Protein AF-A0A835IBL0-F1 (afdb_monomer_lite)

Radius of gyration: 22.48 Å; chains: 1; bounding box: 46×24×74 Å

Secondary structure (DSSP, 8-state):
----HHHIIIIIIHHHHHHHHHHHHHHT----EEEEEE------HHHHHHHHHHHHHTT-------S--EEEEEEE-SS-TTSTTSHHHHHHHHHHHHTTS-SSPPPGGGTPPP-

Organism: NCBI:txid261450

InterPro domains:
  IPR000640 Elongation factor EFG, domain V-like [PF00679] (31-63)
  IPR035647 EF-G domain III/V-like [SSF54980] (34-110)

Structure (mmCIF, N/CA/C/O backbone):
data_AF-A0A835IBL0-F1
#
_entry.id   AF-A0A835IBL0-F1
#
loop_
_atom_site.group_PDB
_atom_site.id
_atom_site.type_symbol
_atom_site.label_atom_id
_atom_site.label_alt_id
_atom_site.label_comp_id
_atom_site.label_asym_id
_atom_site.label_entity_id
_atom_site.label_seq_id
_atom_site.pdbx_PDB_ins_code
_atom_site.Cartn_x
_atom_site.Cartn_y
_atom_site.Cartn_z
_atom_site.occupancy
_atom_site.B_iso_or_equiv
_atom_site.auth_seq_id
_atom_site.auth_comp_id
_atom_site.auth_asym_id
_atom_site.auth_atom_id
_atom_site.pdbx_PDB_model_num
ATOM 1 N N . MET A 1 1 ? 17.688 -5.667 -45.881 1.00 37.38 1 MET A N 1
ATOM 2 C CA . MET A 1 1 ? 16.698 -6.759 -45.972 1.00 37.38 1 MET A CA 1
ATOM 3 C C . MET A 1 1 ? 15.897 -6.743 -44.681 1.00 37.38 1 MET A C 1
ATOM 5 O O . MET A 1 1 ? 16.490 -6.893 -43.625 1.00 37.38 1 MET A O 1
ATOM 9 N N . HIS A 1 2 ? 14.608 -6.411 -44.768 1.00 50.09 2 HIS A N 1
ATOM 10 C CA . HIS A 1 2 ? 13.675 -6.326 -43.639 1.00 50.09 2 HIS A CA 1
ATOM 11 C C . HIS A 1 2 ? 13.192 -7.740 -43.312 1.00 50.09 2 HIS A C 1
ATOM 13 O O . HIS A 1 2 ? 12.324 -8.298 -43.989 1.00 50.09 2 HIS A O 1
ATOM 19 N N . THR A 1 3 ? 13.850 -8.356 -42.338 1.00 44.44 3 THR A N 1
ATOM 20 C CA . THR A 1 3 ? 13.642 -9.751 -41.959 1.00 44.44 3 THR A CA 1
ATOM 21 C C . THR A 1 3 ? 12.509 -9.821 -40.935 1.00 44.44 3 THR A C 1
ATOM 23 O O . THR A 1 3 ? 12.736 -9.766 -39.735 1.00 44.44 3 THR A O 1
ATOM 26 N N . GLY A 1 4 ? 11.273 -9.931 -41.431 1.00 48.41 4 GLY A N 1
ATOM 27 C CA . GLY A 1 4 ? 10.093 -10.373 -40.679 1.00 48.41 4 GLY A CA 1
ATOM 28 C C . GLY A 1 4 ? 9.560 -9.409 -39.609 1.00 48.41 4 GLY A C 1
ATOM 29 O O . GLY A 1 4 ? 10.028 -9.409 -38.474 1.00 48.41 4 GLY A O 1
ATOM 30 N N . ARG A 1 5 ? 8.458 -8.706 -39.923 1.00 57.44 5 ARG A N 1
ATOM 31 C CA . ARG A 1 5 ? 7.712 -7.817 -38.999 1.00 57.44 5 ARG A CA 1
ATOM 32 C C . ARG A 1 5 ? 7.414 -8.423 -37.620 1.00 57.44 5 ARG A C 1
ATOM 34 O O . ARG A 1 5 ? 7.326 -7.692 -36.647 1.00 57.44 5 ARG A O 1
ATOM 41 N N . PHE A 1 6 ? 7.262 -9.743 -37.512 1.00 57.03 6 PHE A N 1
ATOM 42 C CA . PHE A 1 6 ? 7.028 -10.408 -36.226 1.00 57.03 6 PHE A CA 1
ATOM 43 C C . PHE A 1 6 ? 8.262 -10.431 -35.320 1.00 57.03 6 PHE A C 1
ATOM 45 O O . PHE A 1 6 ? 8.130 -10.229 -34.115 1.00 57.03 6 PHE A O 1
ATOM 52 N N . HIS A 1 7 ? 9.453 -10.649 -35.881 1.00 60.06 7 HIS A N 1
ATOM 53 C CA . HIS A 1 7 ? 10.686 -10.659 -35.103 1.00 60.06 7 HIS A CA 1
ATOM 54 C C . HIS A 1 7 ? 10.960 -9.243 -34.578 1.00 60.06 7 HIS A C 1
ATOM 56 O O . HIS A 1 7 ? 11.042 -9.048 -33.373 1.00 60.06 7 HIS A O 1
ATOM 62 N N . GLU A 1 8 ? 10.939 -8.226 -35.443 1.00 57.19 8 GLU A N 1
ATOM 63 C CA . GLU A 1 8 ? 11.137 -6.822 -35.039 1.00 57.19 8 GLU A CA 1
ATOM 64 C C . GLU A 1 8 ? 10.153 -6.347 -33.948 1.00 57.19 8 GLU A C 1
ATOM 66 O O . GLU A 1 8 ? 10.559 -5.670 -33.001 1.00 57.19 8 GLU A O 1
ATOM 71 N N . VAL A 1 9 ? 8.876 -6.742 -34.014 1.00 59.09 9 VAL A N 1
ATOM 72 C CA . VAL A 1 9 ? 7.876 -6.367 -32.997 1.00 59.09 9 VAL A CA 1
ATOM 73 C C . VAL A 1 9 ? 8.121 -7.076 -31.658 1.00 59.09 9 VAL A C 1
ATOM 75 O O . VAL A 1 9 ? 8.074 -6.435 -30.608 1.00 59.09 9 VAL A O 1
ATOM 78 N N . VAL A 1 10 ? 8.413 -8.381 -31.662 1.00 61.28 10 VAL A N 1
ATOM 79 C CA . VAL A 1 10 ? 8.529 -9.163 -30.418 1.00 61.28 10 VAL A CA 1
ATOM 80 C C . VAL A 1 10 ? 9.878 -8.962 -29.722 1.00 61.28 10 VAL A C 1
ATOM 82 O O . VAL A 1 10 ? 9.894 -8.812 -28.500 1.00 61.28 10 VAL A O 1
ATOM 85 N N . VAL A 1 11 ? 10.997 -8.914 -30.457 1.00 69.19 11 VAL A N 1
ATOM 86 C CA . VAL A 1 11 ? 12.326 -8.683 -29.848 1.00 69.19 11 VAL A CA 1
ATOM 87 C C . VAL A 1 11 ? 12.726 -7.211 -29.758 1.00 69.19 11 VAL A C 1
ATOM 89 O O . VAL A 1 11 ? 13.535 -6.878 -28.898 1.00 69.19 11 VAL A O 1
ATOM 92 N N . GLY A 1 12 ? 12.165 -6.317 -30.577 1.00 76.81 12 GLY A N 1
ATOM 93 C CA . GLY A 1 12 ? 12.520 -4.892 -30.559 1.00 76.81 12 GLY A CA 1
ATOM 94 C C . GLY A 1 12 ? 11.533 -4.025 -29.778 1.00 76.81 12 GLY A C 1
ATOM 95 O O . GLY A 1 12 ? 11.915 -3.302 -28.856 1.00 76.81 12 GLY A O 1
ATOM 96 N N . VAL A 1 13 ? 10.246 -4.103 -30.125 1.00 85.38 13 VAL A N 1
ATOM 97 C CA . VAL A 1 13 ? 9.239 -3.157 -29.614 1.00 85.38 13 VAL A CA 1
ATOM 98 C C . VAL A 1 13 ? 8.822 -3.481 -28.182 1.00 85.38 13 VAL A C 1
ATOM 100 O O . VAL A 1 13 ? 8.794 -2.577 -27.351 1.00 85.38 13 VAL A O 1
ATOM 103 N N . ILE A 1 14 ? 8.538 -4.747 -27.852 1.00 88.56 14 ILE A N 1
ATOM 104 C CA . ILE A 1 14 ? 8.055 -5.116 -26.506 1.00 88.56 14 ILE A CA 1
ATOM 105 C C . ILE A 1 14 ? 9.079 -4.783 -25.402 1.00 88.56 14 ILE A C 1
ATOM 107 O O . ILE A 1 14 ? 8.690 -4.148 -24.416 1.00 88.56 14 ILE A O 1
ATOM 111 N N . PRO A 1 15 ? 10.374 -5.151 -25.512 1.00 88.56 15 PRO A N 1
ATOM 112 C CA . PRO A 1 15 ? 11.349 -4.832 -24.470 1.00 88.56 15 PRO A CA 1
ATOM 113 C C . PRO A 1 15 ? 11.563 -3.325 -24.312 1.00 88.56 15 PRO A C 1
ATOM 115 O O . PRO A 1 15 ? 11.621 -2.840 -23.181 1.00 88.56 15 PRO A O 1
ATOM 118 N N . THR A 1 16 ? 11.611 -2.591 -25.426 1.00 89.19 16 THR A N 1
ATOM 119 C CA . THR A 1 16 ? 11.757 -1.129 -25.441 1.00 89.19 16 THR A CA 1
ATOM 120 C C . THR A 1 16 ? 10.548 -0.448 -24.803 1.00 89.19 16 THR A C 1
ATOM 122 O O . THR A 1 16 ? 10.704 0.340 -23.873 1.00 89.19 16 THR A O 1
ATOM 125 N N . ALA A 1 17 ? 9.329 -0.822 -25.203 1.00 89.81 17 ALA A N 1
ATOM 126 C CA . ALA A 1 17 ? 8.100 -0.294 -24.615 1.00 89.81 17 ALA A CA 1
ATOM 127 C C . ALA A 1 17 ? 8.032 -0.567 -23.105 1.00 89.81 17 ALA A C 1
ATOM 129 O O . ALA A 1 17 ? 7.685 0.320 -22.326 1.00 89.81 17 ALA A O 1
ATOM 130 N N . ARG A 1 18 ? 8.431 -1.767 -22.662 1.00 90.31 18 ARG A N 1
ATOM 131 C CA . ARG A 1 18 ? 8.477 -2.113 -21.235 1.00 90.31 18 ARG A CA 1
ATOM 132 C C . ARG A 1 18 ? 9.456 -1.230 -20.451 1.00 90.31 18 ARG A C 1
ATOM 134 O O . ARG A 1 18 ? 9.110 -0.802 -19.353 1.00 90.31 18 ARG A O 1
ATOM 141 N N . ARG A 1 19 ? 10.645 -0.941 -20.999 1.00 91.19 19 ARG A N 1
ATOM 142 C CA . ARG A 1 19 ? 11.629 -0.027 -20.379 1.00 91.19 19 ARG A CA 1
ATOM 143 C C . ARG A 1 19 ? 11.053 1.381 -20.231 1.00 91.19 19 ARG A C 1
ATOM 145 O O . ARG A 1 19 ? 11.089 1.930 -19.135 1.00 91.19 19 ARG A O 1
ATOM 152 N N . VAL A 1 20 ? 10.438 1.908 -21.292 1.00 91.75 20 VAL A N 1
ATOM 153 C CA . VAL A 1 20 ? 9.820 3.245 -21.294 1.00 91.75 20 VAL A CA 1
ATOM 154 C C . VAL A 1 20 ? 8.680 3.345 -20.278 1.00 91.75 20 VAL A C 1
ATOM 156 O O . VAL A 1 20 ? 8.582 4.343 -19.565 1.00 91.75 20 VAL A O 1
ATOM 159 N N . ILE A 1 21 ? 7.840 2.311 -20.159 1.00 93.00 21 ILE A N 1
ATOM 160 C CA . ILE A 1 21 ? 6.753 2.283 -19.168 1.00 93.00 21 ILE A CA 1
ATOM 161 C C . ILE A 1 21 ? 7.311 2.309 -17.739 1.00 93.00 21 ILE A C 1
ATOM 163 O O . ILE A 1 21 ? 6.791 3.051 -16.904 1.00 93.00 21 ILE A O 1
ATOM 167 N N . TYR A 1 22 ? 8.365 1.539 -17.445 1.00 91.44 22 TYR A N 1
ATOM 168 C CA . TYR A 1 22 ? 8.988 1.561 -16.118 1.00 91.44 22 TYR A CA 1
ATOM 169 C C . TYR A 1 22 ? 9.658 2.904 -15.811 1.00 91.44 22 TYR A C 1
ATOM 171 O O . TYR A 1 22 ? 9.404 3.455 -14.743 1.00 91.44 22 TYR A O 1
ATOM 179 N N . ALA A 1 23 ? 10.393 3.487 -16.763 1.00 91.56 23 ALA A N 1
ATOM 180 C CA . ALA A 1 23 ? 10.977 4.819 -16.599 1.00 91.56 23 ALA A CA 1
ATOM 181 C C . ALA A 1 23 ? 9.905 5.888 -16.328 1.00 91.56 23 ALA A C 1
ATOM 183 O O . ALA A 1 23 ? 10.007 6.658 -15.374 1.00 91.56 23 ALA A O 1
ATOM 184 N N . SER A 1 24 ? 8.833 5.889 -17.128 1.00 92.81 24 SER A N 1
ATOM 185 C CA . SER A 1 24 ? 7.725 6.843 -16.987 1.00 92.81 24 SER A CA 1
ATOM 186 C C . SER A 1 24 ? 7.044 6.721 -15.624 1.00 92.81 24 SER A C 1
ATOM 188 O O . SER A 1 24 ? 6.710 7.727 -15.001 1.00 92.81 24 SER A O 1
ATOM 190 N N . ARG A 1 25 ? 6.856 5.486 -15.139 1.00 91.19 25 ARG A N 1
ATOM 191 C CA . ARG A 1 25 ? 6.279 5.218 -13.820 1.00 91.19 25 ARG A CA 1
ATOM 192 C C . ARG A 1 25 ? 7.153 5.773 -12.698 1.00 91.19 25 ARG A C 1
ATOM 194 O O . ARG A 1 25 ? 6.602 6.400 -11.801 1.00 91.19 25 ARG A O 1
ATOM 201 N N . ASP A 1 26 ? 8.461 5.535 -12.734 1.00 88.56 26 ASP A N 1
ATOM 202 C CA . ASP A 1 26 ? 9.377 5.960 -11.668 1.00 88.56 26 ASP A CA 1
ATOM 203 C C . ASP A 1 26 ? 9.488 7.491 -11.600 1.00 88.56 26 ASP A C 1
ATOM 205 O O . ASP A 1 26 ? 9.440 8.067 -10.511 1.00 88.56 26 ASP A O 1
ATOM 209 N N . ILE A 1 27 ? 9.513 8.166 -12.757 1.00 89.38 27 ILE A N 1
ATOM 210 C CA . ILE A 1 27 ? 9.469 9.637 -12.844 1.00 89.38 27 ILE A CA 1
ATOM 211 C C . ILE A 1 27 ? 8.155 10.190 -12.271 1.00 89.38 27 ILE A C 1
ATOM 213 O O . ILE A 1 27 ? 8.148 11.242 -11.629 1.00 89.38 27 ILE A O 1
ATOM 217 N N . ALA A 1 28 ? 7.046 9.470 -12.445 1.00 92.31 28 ALA A N 1
ATOM 218 C CA . ALA A 1 28 ? 5.742 9.852 -11.912 1.00 92.31 28 ALA A CA 1
ATOM 219 C C . ALA A 1 28 ? 5.586 9.632 -10.390 1.00 92.31 28 ALA A C 1
ATOM 221 O O . ALA A 1 2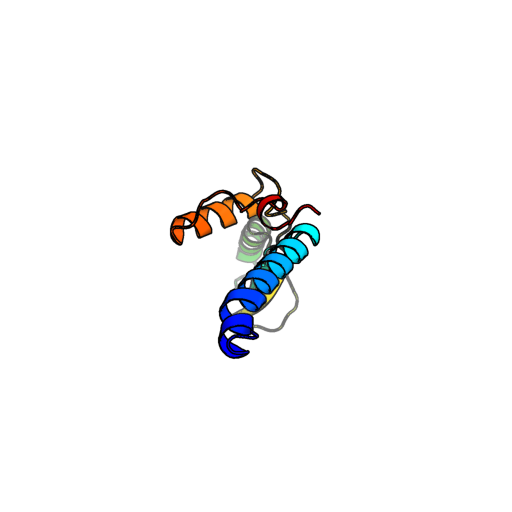8 ? 4.496 9.870 -9.871 1.00 92.31 28 ALA A O 1
ATOM 222 N N . LYS A 1 29 ? 6.641 9.209 -9.670 1.00 88.88 29 LYS A N 1
ATOM 223 C CA . LYS A 1 29 ? 6.644 8.963 -8.212 1.00 88.88 29 LYS A CA 1
ATOM 224 C C . LYS A 1 29 ? 5.506 8.024 -7.777 1.00 88.88 29 LYS A C 1
ATOM 226 O O . LYS A 1 29 ? 4.527 8.454 -7.160 1.00 88.88 29 LYS A O 1
ATOM 231 N N . PRO A 1 30 ? 5.600 6.728 -8.117 1.00 90.81 30 PRO A N 1
ATOM 232 C CA . PRO A 1 30 ? 4.509 5.792 -7.910 1.00 90.81 30 PRO A CA 1
ATOM 233 C C . PRO A 1 30 ? 4.236 5.592 -6.415 1.00 90.81 30 PRO A C 1
ATOM 235 O O . PRO A 1 30 ? 5.153 5.557 -5.600 1.00 90.81 30 PRO A O 1
ATOM 238 N N . ARG A 1 31 ? 2.965 5.389 -6.058 1.00 93.31 31 ARG A N 1
ATOM 239 C CA . ARG A 1 31 ? 2.530 5.136 -4.676 1.00 93.31 31 ARG A CA 1
ATOM 240 C C . ARG A 1 31 ? 1.983 3.723 -4.529 1.00 93.31 31 ARG A C 1
ATOM 242 O O . ARG A 1 31 ? 1.458 3.147 -5.483 1.00 93.31 31 ARG A O 1
ATOM 249 N N . LEU A 1 32 ? 2.136 3.156 -3.335 1.00 94.56 32 LEU A N 1
ATOM 250 C CA . LEU A 1 32 ? 1.492 1.895 -2.981 1.00 94.56 32 LEU A CA 1
ATOM 251 C C . LEU A 1 32 ? 0.052 2.150 -2.550 1.00 94.56 32 LEU A C 1
ATOM 253 O O . LEU A 1 32 ? -0.248 3.192 -1.968 1.00 94.56 32 LEU A O 1
ATOM 257 N N . LEU A 1 33 ? -0.806 1.172 -2.816 1.00 95.44 33 LEU A N 1
ATOM 258 C CA . LEU A 1 33 ? -2.177 1.153 -2.335 1.00 95.44 33 LEU A CA 1
ATOM 259 C C . LEU A 1 33 ? -2.314 0.105 -1.232 1.00 95.44 33 LEU A C 1
ATOM 261 O O . LEU A 1 33 ? -1.779 -1.000 -1.360 1.00 95.44 33 LEU A O 1
ATOM 265 N N . GLU A 1 34 ? -3.040 0.445 -0.174 1.00 94.62 34 GLU A N 1
ATOM 266 C CA . GLU A 1 34 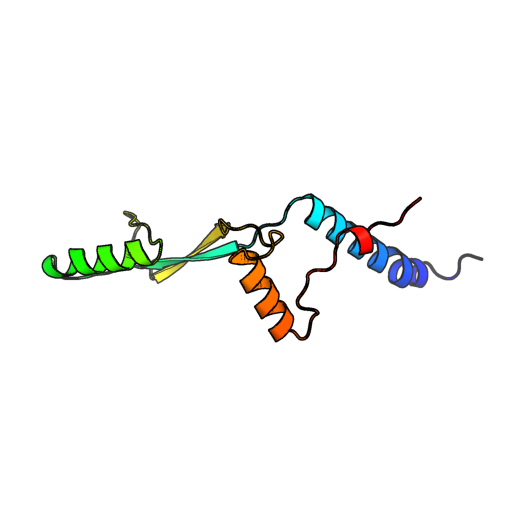? -3.416 -0.467 0.903 1.00 94.62 34 GLU A CA 1
ATOM 267 C C . GLU A 1 34 ? -4.935 -0.704 0.902 1.00 94.62 34 GLU A C 1
ATOM 269 O O . GLU A 1 34 ? -5.703 0.216 0.615 1.00 94.62 34 GLU A O 1
ATOM 274 N N . PRO A 1 35 ? -5.399 -1.941 1.153 1.00 95.38 35 PRO A N 1
ATOM 275 C CA . PR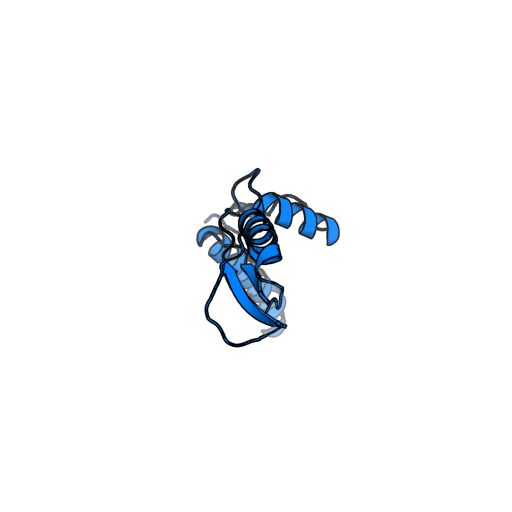O A 1 35 ? -6.823 -2.230 1.179 1.00 95.38 35 PRO A CA 1
ATOM 276 C C . PRO A 1 35 ? -7.433 -1.760 2.502 1.00 95.38 35 PRO A C 1
ATOM 278 O O . PRO A 1 35 ? -6.940 -2.105 3.580 1.00 95.38 35 PRO A O 1
ATOM 281 N N . VAL A 1 36 ? -8.541 -1.032 2.416 1.00 93.50 36 VAL A N 1
ATOM 282 C CA . VAL A 1 36 ? -9.339 -0.599 3.564 1.00 93.50 36 VAL A CA 1
ATOM 283 C C . VAL A 1 36 ? -10.599 -1.454 3.643 1.00 93.50 36 VAL A C 1
ATOM 285 O O . VAL A 1 36 ? -11.267 -1.717 2.641 1.00 93.50 36 VAL A O 1
ATOM 288 N N . TYR A 1 37 ? -10.913 -1.911 4.853 1.00 91.56 37 TYR A N 1
ATOM 289 C CA . TYR A 1 37 ? -12.078 -2.745 5.130 1.00 91.56 37 TYR A CA 1
ATOM 290 C C . TYR A 1 37 ? -13.058 -1.986 6.010 1.00 91.56 37 TYR A C 1
ATOM 292 O O . TYR A 1 37 ? -12.660 -1.378 7.006 1.00 91.56 37 TYR A O 1
ATOM 300 N N . MET A 1 38 ? -14.336 -2.079 5.661 1.00 91.44 38 MET A N 1
ATOM 301 C CA . MET A 1 38 ? -15.422 -1.626 6.517 1.00 91.44 38 MET A CA 1
ATOM 302 C C . MET A 1 38 ? -15.789 -2.761 7.473 1.00 91.44 38 MET A C 1
ATOM 304 O O . MET A 1 38 ? -15.929 -3.911 7.046 1.00 91.44 38 MET A O 1
ATOM 308 N N . VAL A 1 39 ? -15.920 -2.442 8.761 1.00 89.56 39 VAL A N 1
ATOM 309 C CA . VAL A 1 39 ? -16.365 -3.389 9.787 1.00 89.56 39 VAL A CA 1
ATOM 310 C C . VAL A 1 39 ? -17.452 -2.758 10.639 1.00 89.56 39 VAL A C 1
ATOM 312 O O . VAL A 1 39 ? -17.298 -1.650 11.152 1.00 89.56 39 VAL A O 1
ATOM 315 N N . GLU A 1 40 ? -18.544 -3.486 10.820 1.00 89.25 40 GLU A N 1
ATOM 316 C CA . GLU A 1 40 ? -19.531 -3.175 11.843 1.00 89.25 40 GLU A CA 1
ATOM 317 C C . GLU A 1 40 ? -19.081 -3.787 13.174 1.00 89.25 40 GLU A C 1
ATOM 319 O O . GLU A 1 40 ? -18.531 -4.884 13.215 1.00 89.25 40 GLU A O 1
ATOM 324 N N . ILE A 1 41 ? -19.295 -3.087 14.285 1.00 87.94 41 ILE A N 1
ATOM 325 C CA . ILE A 1 41 ? -19.021 -3.634 15.614 1.00 87.94 41 ILE A CA 1
ATOM 326 C C . ILE A 1 41 ? -20.230 -3.360 16.498 1.00 87.94 41 ILE A C 1
ATOM 328 O O . ILE A 1 41 ? -20.522 -2.212 16.826 1.00 87.94 41 ILE A O 1
ATOM 332 N N . GLN A 1 42 ? -20.914 -4.426 16.909 1.00 88.50 42 GLN A N 1
ATOM 333 C CA . GLN A 1 42 ? -21.990 -4.362 17.894 1.00 88.50 42 GLN A CA 1
ATOM 334 C C . GLN A 1 42 ? -21.427 -4.722 19.268 1.00 88.50 42 GLN A C 1
ATOM 336 O O . GLN A 1 42 ? -20.880 -5.808 19.458 1.00 88.50 42 GLN A O 1
ATOM 341 N N . ALA A 1 43 ? -21.534 -3.806 20.228 1.00 89.25 43 ALA A N 1
ATOM 342 C CA . ALA A 1 43 ? -21.030 -4.011 21.580 1.00 89.25 43 ALA A CA 1
ATOM 343 C C . ALA A 1 43 ? -21.839 -3.204 22.611 1.00 89.25 43 ALA A C 1
ATOM 345 O O . ALA A 1 43 ? -22.417 -2.175 22.256 1.00 89.25 43 ALA A O 1
ATOM 346 N N . PRO A 1 44 ? -21.862 -3.629 23.890 1.00 94.56 44 PRO A N 1
ATOM 347 C CA . PRO A 1 44 ? -22.406 -2.823 24.980 1.00 94.56 44 PRO A CA 1
ATOM 348 C C . PRO A 1 44 ? -21.681 -1.478 25.110 1.00 94.56 44 PRO A C 1
ATOM 350 O O . PRO A 1 44 ? -20.480 -1.386 24.846 1.00 94.56 44 PRO A O 1
ATOM 353 N N . GLU A 1 45 ? -22.385 -0.450 25.589 1.00 92.88 45 GLU A N 1
ATOM 354 C CA . GLU A 1 45 ? -21.861 0.920 25.699 1.00 92.88 45 GLU A CA 1
ATOM 355 C C . GLU A 1 45 ? -20.549 0.994 26.500 1.00 92.88 45 GLU A C 1
ATOM 357 O O . GLU A 1 45 ? -19.618 1.709 26.128 1.00 92.88 45 GLU A O 1
ATOM 362 N N . GLN A 1 46 ? -20.418 0.169 27.543 1.00 95.88 46 GLN A N 1
ATOM 363 C CA . GLN A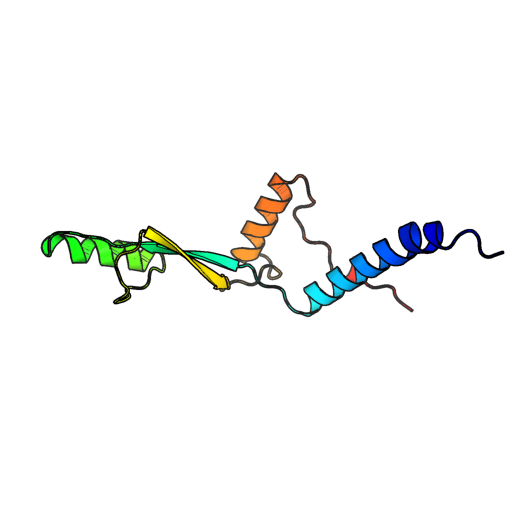 1 46 ? -19.232 0.114 28.402 1.00 95.88 46 GLN A CA 1
ATOM 364 C C . GLN A 1 46 ? -17.965 -0.336 27.649 1.00 95.88 46 GLN A C 1
ATOM 366 O O . GLN A 1 46 ? -16.853 -0.025 28.074 1.00 95.88 46 GLN A O 1
ATOM 371 N N . ALA A 1 47 ? -18.112 -1.059 26.533 1.00 93.69 47 ALA A N 1
ATOM 372 C CA . ALA A 1 47 ? -16.998 -1.562 25.729 1.00 93.69 47 ALA A CA 1
ATOM 373 C C . ALA A 1 47 ? -16.553 -0.584 24.623 1.00 93.69 47 ALA A C 1
ATOM 375 O O . ALA A 1 47 ? -15.455 -0.743 24.076 1.00 93.69 47 ALA A O 1
ATOM 376 N N . LEU A 1 48 ? -17.354 0.445 24.310 1.00 91.06 48 LEU A N 1
ATOM 377 C CA . LEU A 1 48 ? -17.081 1.379 23.209 1.00 91.06 48 LEU A CA 1
ATOM 378 C C . LEU A 1 48 ? -15.743 2.105 23.374 1.00 91.06 48 LEU A C 1
ATOM 380 O O . LEU A 1 48 ? -14.987 2.228 22.412 1.00 91.06 48 LEU A O 1
ATOM 384 N N . GLY A 1 49 ? -15.398 2.518 24.598 1.00 92.81 49 GLY A N 1
ATOM 385 C CA . GLY A 1 49 ? -14.116 3.175 24.877 1.00 92.81 49 GLY A CA 1
ATOM 386 C C . GLY A 1 49 ? -12.905 2.314 24.493 1.00 92.81 49 GLY A C 1
ATOM 387 O O . GLY A 1 49 ? -11.934 2.816 23.923 1.00 92.81 49 GLY A O 1
ATOM 388 N N . GLY A 1 50 ? -12.985 0.999 24.729 1.00 94.19 50 GLY A N 1
ATOM 389 C CA . GLY A 1 50 ? -11.949 0.050 24.322 1.00 94.19 50 GLY A CA 1
ATOM 390 C C . GLY A 1 50 ? -11.845 -0.084 22.802 1.00 94.19 50 GLY A C 1
ATOM 391 O O . GLY A 1 50 ? -10.740 -0.072 22.257 1.00 94.19 50 GLY A O 1
ATOM 392 N N . ILE A 1 51 ? -12.989 -0.144 22.114 1.00 92.06 51 ILE A N 1
ATOM 393 C CA . ILE A 1 51 ? -13.059 -0.235 20.649 1.00 92.06 51 ILE A CA 1
ATOM 394 C C . ILE A 1 51 ? -12.424 1.001 20.003 1.00 92.06 51 ILE A C 1
ATOM 396 O O . ILE A 1 51 ? -11.528 0.854 19.168 1.00 92.06 51 ILE A O 1
ATOM 400 N N . TYR A 1 52 ? -12.794 2.209 20.439 1.00 92.25 52 TYR A N 1
ATOM 401 C CA . TYR A 1 52 ? -12.183 3.448 19.941 1.00 92.25 52 TYR A CA 1
ATOM 402 C C . TYR A 1 52 ? -10.672 3.494 20.200 1.00 92.25 52 TYR A C 1
ATOM 404 O O . TYR A 1 52 ? -9.904 3.911 19.332 1.00 92.25 52 TYR A O 1
ATOM 412 N N . GLY A 1 53 ? -10.221 3.002 21.359 1.00 94.44 53 GLY A N 1
ATOM 413 C CA . GLY A 1 53 ? -8.797 2.891 21.674 1.00 94.44 53 GLY A CA 1
ATOM 414 C C . GLY A 1 53 ? -8.028 1.984 20.706 1.00 94.44 53 GLY A C 1
ATOM 415 O O . GLY A 1 53 ? -6.896 2.301 20.332 1.00 94.44 53 GLY A O 1
ATOM 416 N N . VAL A 1 54 ? -8.629 0.873 20.270 1.00 93.62 54 VAL A N 1
ATOM 417 C CA . VAL A 1 54 ? -8.023 -0.032 19.279 1.00 93.62 54 VAL A CA 1
ATOM 418 C C . VAL A 1 54 ? -8.055 0.576 17.878 1.00 93.62 54 VAL A C 1
ATOM 420 O O . VAL A 1 54 ? -7.031 0.538 17.192 1.00 93.62 54 VAL A O 1
ATOM 423 N N . LEU A 1 55 ? -9.184 1.158 17.461 1.00 92.12 55 LEU A N 1
ATOM 424 C CA . LEU A 1 55 ? -9.322 1.785 16.142 1.00 92.12 55 LEU A CA 1
ATOM 425 C C . LEU A 1 55 ? -8.300 2.912 15.954 1.00 92.12 55 LEU A C 1
ATOM 427 O O . LEU A 1 55 ? -7.569 2.902 14.965 1.00 92.12 55 LEU A O 1
ATOM 431 N N . ASN A 1 56 ? -8.139 3.792 16.946 1.00 91.25 56 ASN A N 1
ATOM 432 C CA . ASN A 1 56 ? -7.156 4.878 16.894 1.00 91.25 56 ASN A CA 1
ATOM 433 C C . ASN A 1 56 ? -5.715 4.366 16.724 1.00 91.25 56 ASN A C 1
ATOM 435 O O . ASN A 1 56 ? -4.946 4.925 15.945 1.00 91.25 56 ASN A O 1
ATOM 439 N N . LYS A 1 57 ? -5.344 3.265 17.394 1.00 93.19 57 LYS A N 1
ATOM 440 C CA . LYS A 1 57 ? -4.009 2.650 17.243 1.00 93.19 57 LYS A CA 1
ATOM 441 C C . LYS A 1 57 ? -3.786 2.023 15.866 1.00 93.19 57 LYS A C 1
ATOM 443 O O . LYS A 1 57 ? -2.641 1.878 15.448 1.00 93.19 57 LYS A O 1
ATOM 448 N N . LYS A 1 58 ? -4.858 1.627 15.179 1.00 91.06 58 LYS A N 1
ATOM 449 C CA . LYS A 1 58 ? -4.813 0.972 13.865 1.00 91.06 58 LYS A CA 1
ATOM 450 C C . LYS A 1 58 ? -5.128 1.910 12.698 1.00 91.06 58 LYS A C 1
ATOM 452 O O . LYS A 1 58 ? -5.358 1.415 11.601 1.00 91.06 58 LYS A O 1
ATOM 457 N N . ARG A 1 59 ? -5.127 3.234 12.915 1.00 90.00 59 ARG A N 1
ATOM 458 C CA . ARG A 1 59 ? -5.531 4.241 11.912 1.00 90.00 59 ARG A CA 1
ATOM 459 C C . ARG A 1 59 ? -6.961 4.024 11.379 1.00 90.00 59 ARG A C 1
ATOM 461 O O . ARG A 1 59 ? -7.254 4.350 10.236 1.00 90.00 59 ARG A O 1
ATOM 468 N N . GLY A 1 60 ? -7.838 3.431 12.189 1.00 88.62 60 GLY A N 1
ATOM 469 C CA . GLY A 1 60 ? -9.238 3.220 11.840 1.00 88.62 60 GLY A CA 1
ATOM 470 C C . GLY A 1 60 ? -10.040 4.513 11.960 1.00 88.62 60 GLY A C 1
ATOM 471 O O . GLY A 1 60 ? -9.846 5.281 12.902 1.00 88.62 60 GLY A O 1
ATOM 472 N N . HIS A 1 61 ? -10.967 4.725 11.030 1.00 89.38 61 HIS A N 1
ATOM 473 C CA . HIS A 1 61 ? -11.906 5.842 11.049 1.00 89.38 61 HIS A CA 1
ATOM 474 C C . HIS A 1 61 ? -13.312 5.332 11.355 1.00 89.38 61 HIS A C 1
ATOM 476 O O . HIS A 1 61 ? -13.732 4.296 10.846 1.00 89.38 61 HIS A O 1
ATOM 482 N N . VAL A 1 62 ? -14.036 6.061 12.201 1.00 88.25 62 VAL A N 1
ATOM 483 C CA . VAL A 1 62 ? -15.415 5.728 12.567 1.00 88.25 62 VAL A CA 1
ATOM 484 C C . VAL A 1 62 ? -16.338 6.458 11.602 1.00 88.25 62 VAL A C 1
ATOM 486 O O . VAL A 1 62 ? -16.301 7.686 11.525 1.00 88.25 62 VAL A O 1
ATOM 489 N N . SER A 1 63 ? -17.152 5.712 10.863 1.00 82.88 63 SER A N 1
ATOM 490 C CA . SER A 1 63 ? -18.128 6.250 9.916 1.00 82.88 63 SER A CA 1
ATOM 491 C C . SER A 1 63 ? -19.544 5.840 10.323 1.00 82.88 63 SER A C 1
ATOM 493 O O . SER A 1 63 ? -19.756 4.794 10.931 1.00 82.88 63 SER A O 1
ATOM 495 N N . GLN A 1 64 ? -20.534 6.663 9.974 1.00 71.19 64 GLN A N 1
ATOM 496 C CA . GLN A 1 64 ? -21.956 6.309 10.080 1.00 71.19 64 GLN A CA 1
ATOM 497 C C . GLN A 1 64 ? -22.418 5.545 8.828 1.00 71.19 64 GLN A C 1
ATOM 499 O O . GLN A 1 64 ? -23.459 5.850 8.248 1.00 71.19 64 GLN A O 1
ATOM 504 N N . ALA A 1 65 ? -21.601 4.605 8.352 1.00 66.88 65 ALA A N 1
ATOM 505 C CA . ALA A 1 65 ? -21.948 3.769 7.213 1.00 66.88 65 ALA A CA 1
ATOM 506 C C . ALA A 1 65 ? -22.842 2.601 7.651 1.00 66.88 65 ALA A C 1
ATOM 508 O O . ALA A 1 65 ? -22.852 2.189 8.812 1.00 66.88 65 ALA A O 1
ATOM 509 N N . PHE A 1 66 ? -23.613 2.077 6.703 1.00 69.56 66 PHE A N 1
ATOM 510 C CA . PHE A 1 66 ? -24.472 0.920 6.921 1.00 69.56 66 PHE A CA 1
ATOM 511 C C . PHE A 1 66 ? -23.651 -0.322 7.309 1.00 69.56 66 PHE A C 1
ATOM 513 O O . PHE A 1 66 ? -22.489 -0.436 6.914 1.00 69.56 66 PHE A O 1
ATOM 520 N N . PRO A 1 67 ? -24.245 -1.268 8.053 1.00 64.62 67 PRO A N 1
ATOM 521 C CA . PRO A 1 67 ? -23.555 -2.458 8.539 1.00 64.62 67 PRO A CA 1
ATOM 522 C C . PRO A 1 67 ? -22.969 -3.306 7.402 1.00 64.62 67 PRO A C 1
ATOM 524 O O . PRO A 1 67 ? -23.712 -3.855 6.585 1.00 64.62 67 PRO A O 1
ATOM 527 N N . GLN A 1 68 ? -21.635 -3.403 7.333 1.00 72.75 68 GLN A N 1
ATOM 528 C CA . GLN A 1 68 ? -20.912 -4.202 6.338 1.00 72.75 68 GLN A CA 1
ATOM 529 C C . GLN A 1 68 ? -19.598 -4.771 6.914 1.00 72.75 68 GLN A C 1
ATOM 531 O O . GLN A 1 68 ? -18.929 -4.116 7.709 1.00 72.75 68 GLN A O 1
ATOM 536 N N . TYR A 1 69 ? -19.222 -5.985 6.486 1.00 80.69 69 TYR A N 1
ATOM 537 C CA . TYR A 1 69 ? -17.928 -6.638 6.767 1.00 80.69 69 TYR A CA 1
ATOM 538 C C . TYR A 1 69 ? -17.231 -6.975 5.451 1.00 80.69 69 TYR A C 1
ATOM 540 O O . TYR A 1 69 ? -17.135 -8.138 5.050 1.00 80.69 69 TYR A O 1
ATOM 548 N N . VAL A 1 70 ? -16.838 -5.946 4.714 1.00 89.56 70 VAL A N 1
ATOM 549 C CA . VAL A 1 70 ? -16.416 -6.094 3.319 1.00 89.56 70 VAL A CA 1
ATOM 550 C C . VAL A 1 70 ? -15.214 -5.217 3.016 1.00 89.56 70 VAL A C 1
ATOM 552 O O . VAL A 1 70 ? -14.915 -4.252 3.721 1.00 89.56 70 VAL A O 1
ATOM 555 N N . PHE A 1 71 ? -14.511 -5.581 1.947 1.00 92.19 71 PHE A N 1
ATOM 556 C CA . PHE A 1 71 ? -13.593 -4.661 1.296 1.00 92.19 71 PHE A CA 1
ATOM 557 C C . PHE A 1 71 ? -14.363 -3.404 0.882 1.00 92.19 71 PHE A C 1
ATOM 559 O O . PHE A 1 71 ? -15.398 -3.519 0.225 1.00 92.19 71 PHE A O 1
ATOM 566 N N . ASP A 1 72 ? -13.849 -2.239 1.265 1.00 90.94 72 ASP A N 1
ATOM 567 C CA . ASP A 1 72 ? -14.471 -0.954 0.959 1.00 90.94 72 ASP A CA 1
ATOM 568 C C . ASP A 1 72 ? -13.775 -0.314 -0.249 1.00 90.94 72 ASP A C 1
ATOM 570 O O . ASP A 1 72 ? -14.359 -0.196 -1.327 1.00 90.94 72 ASP A O 1
ATOM 574 N N . HIS A 1 73 ? -12.488 0.020 -0.111 1.00 93.44 73 HIS A N 1
ATOM 575 C CA . HIS A 1 73 ? -11.706 0.637 -1.182 1.00 93.44 73 HIS A CA 1
ATOM 576 C C . HIS A 1 73 ? -10.193 0.422 -1.023 1.00 93.44 73 HIS A C 1
ATOM 578 O O . HIS A 1 73 ? -9.700 -0.104 -0.025 1.00 93.44 73 HIS A O 1
ATOM 584 N N . TRP A 1 74 ? -9.448 0.832 -2.051 1.00 96.00 74 TRP A N 1
ATOM 585 C CA . TRP A 1 74 ? -7.994 0.969 -2.006 1.00 96.00 74 TRP A CA 1
ATOM 586 C C . TRP A 1 74 ? -7.636 2.399 -1.628 1.00 96.00 74 TRP A C 1
ATOM 588 O O . TRP A 1 74 ? -8.061 3.323 -2.323 1.00 96.00 74 TRP A O 1
ATOM 598 N N . ASP A 1 75 ? -6.827 2.573 -0.591 1.00 95.00 75 ASP A N 1
ATOM 599 C CA . ASP A 1 75 ? -6.315 3.880 -0.183 1.00 95.00 75 ASP A CA 1
ATOM 600 C C . ASP A 1 75 ? -4.821 4.006 -0.499 1.00 95.00 75 ASP A C 1
ATOM 602 O O . ASP A 1 75 ? -4.095 3.012 -0.580 1.00 95.00 75 ASP A O 1
ATOM 606 N N . MET A 1 76 ? -4.346 5.230 -0.710 1.00 93.81 76 MET A N 1
ATOM 607 C CA . MET A 1 76 ? -2.931 5.491 -0.945 1.00 93.81 76 MET A CA 1
ATOM 608 C C . MET A 1 76 ? -2.147 5.424 0.361 1.00 93.81 76 MET A C 1
ATOM 610 O O . MET A 1 76 ? -2.411 6.161 1.308 1.00 93.81 76 MET A O 1
ATOM 614 N N . MET A 1 77 ? -1.083 4.621 0.378 1.00 94.12 77 MET A N 1
ATOM 615 C CA . MET A 1 77 ? -0.135 4.647 1.485 1.00 94.12 77 MET A CA 1
ATOM 616 C C . MET A 1 77 ? 0.512 6.034 1.598 1.00 94.12 77 MET A C 1
ATOM 618 O O . MET A 1 77 ? 0.900 6.655 0.601 1.00 94.12 77 MET A O 1
ATOM 622 N N . SER A 1 78 ? 0.683 6.505 2.834 1.00 90.88 78 SER A N 1
ATOM 623 C CA . SER A 1 78 ? 1.247 7.827 3.137 1.00 90.88 78 SER A CA 1
ATOM 624 C C . SER A 1 78 ? 2.765 7.925 2.942 1.00 90.88 78 SER A C 1
ATOM 626 O O . SER A 1 78 ? 3.274 9.021 2.708 1.00 90.88 78 SER A O 1
ATOM 628 N N . SER A 1 79 ? 3.489 6.804 2.956 1.00 93.00 79 SER A N 1
ATOM 629 C CA . SER A 1 79 ? 4.942 6.758 2.729 1.00 93.00 79 SER A CA 1
ATOM 630 C C . SER A 1 79 ? 5.304 6.550 1.254 1.00 93.00 79 SER A C 1
ATOM 632 O O . SER A 1 79 ? 4.577 5.890 0.510 1.00 93.00 79 SER A O 1
ATOM 634 N N . ASP A 1 80 ? 6.433 7.124 0.826 1.00 91.62 80 ASP A N 1
ATOM 635 C CA . ASP A 1 80 ? 6.953 6.987 -0.539 1.00 91.62 80 ASP A CA 1
ATOM 636 C C . ASP A 1 80 ? 7.785 5.694 -0.677 1.00 91.62 80 ASP A C 1
ATOM 638 O O . ASP A 1 80 ? 8.754 5.524 0.065 1.00 91.62 80 ASP A O 1
ATOM 642 N N . PRO A 1 81 ? 7.453 4.765 -1.595 1.00 92.44 81 PRO A N 1
ATOM 643 C CA . PRO A 1 81 ? 8.226 3.536 -1.786 1.00 92.44 81 PRO A CA 1
ATOM 644 C C . PRO A 1 81 ? 9.645 3.750 -2.333 1.00 92.44 81 PRO A C 1
ATOM 646 O O . PRO A 1 81 ? 10.458 2.831 -2.227 1.00 92.44 81 PRO A O 1
ATOM 649 N N . LEU A 1 82 ? 9.946 4.910 -2.926 1.00 89.38 82 LEU A N 1
ATOM 650 C CA . LEU A 1 82 ? 11.277 5.246 -3.442 1.00 89.38 82 LEU A CA 1
ATOM 651 C C . LEU A 1 82 ? 12.172 5.915 -2.385 1.00 89.38 82 LEU A C 1
ATOM 653 O O . LEU A 1 82 ? 13.386 5.997 -2.570 1.00 89.38 82 LEU A O 1
ATOM 657 N N . GLU A 1 83 ? 11.597 6.367 -1.270 1.00 90.31 83 GLU A N 1
ATOM 658 C CA . GLU A 1 83 ? 12.345 6.933 -0.150 1.00 90.31 83 GLU A CA 1
ATOM 659 C C . GLU A 1 83 ? 12.938 5.813 0.718 1.00 90.31 83 GLU A C 1
ATOM 661 O O . GLU A 1 83 ? 12.224 5.046 1.371 1.00 90.31 83 GLU A O 1
ATOM 666 N N . GLY A 1 84 ? 14.268 5.711 0.729 1.00 88.88 84 GLY A N 1
ATOM 667 C CA . GLY A 1 84 ? 14.982 4.705 1.512 1.00 88.88 84 GLY A CA 1
ATOM 668 C C . GLY A 1 84 ? 14.645 4.786 3.004 1.00 88.88 84 GLY A C 1
ATOM 669 O O . GLY A 1 84 ? 14.713 5.850 3.608 1.00 88.88 84 GLY A O 1
ATOM 670 N N . GLY A 1 85 ? 14.299 3.644 3.603 1.00 88.88 85 GLY A N 1
ATOM 671 C CA . GLY A 1 85 ? 13.927 3.555 5.020 1.00 88.88 85 GLY A CA 1
ATOM 672 C C . GLY A 1 85 ? 12.457 3.864 5.322 1.00 88.88 85 GLY A C 1
ATOM 673 O O . GLY A 1 85 ? 12.030 3.693 6.463 1.00 88.88 85 GLY A O 1
ATOM 674 N N . SER A 1 86 ? 11.655 4.254 4.327 1.00 94.00 86 SER A N 1
ATOM 675 C CA . SER A 1 86 ? 10.215 4.424 4.517 1.00 94.00 86 SER A CA 1
ATOM 676 C C . SER A 1 86 ? 9.501 3.077 4.747 1.00 94.00 86 SER A C 1
ATOM 678 O O . SER A 1 86 ? 9.990 1.997 4.382 1.00 94.00 86 SER A O 1
ATOM 680 N N . GLN A 1 87 ? 8.299 3.123 5.332 1.00 92.81 87 GLN A N 1
ATOM 681 C CA . GLN A 1 87 ? 7.464 1.929 5.515 1.00 92.81 87 GLN A CA 1
ATOM 682 C C . GLN A 1 87 ? 7.118 1.273 4.166 1.00 92.81 87 GLN A C 1
ATOM 684 O O . GLN A 1 87 ? 7.205 0.050 4.033 1.00 92.81 87 GLN A O 1
ATOM 689 N N . ALA A 1 88 ? 6.767 2.071 3.154 1.00 93.69 88 ALA A N 1
ATOM 690 C CA . ALA A 1 88 ? 6.488 1.584 1.808 1.00 93.69 88 ALA A CA 1
ATOM 691 C C . ALA A 1 88 ? 7.724 0.934 1.158 1.00 93.69 88 ALA A C 1
ATOM 693 O O . ALA A 1 88 ? 7.603 -0.143 0.571 1.00 93.69 88 ALA A O 1
ATOM 694 N N . ALA A 1 89 ? 8.916 1.523 1.310 1.00 93.56 89 ALA A N 1
ATOM 695 C CA . ALA A 1 89 ? 10.159 0.964 0.773 1.00 93.56 89 ALA A CA 1
ATOM 696 C C . ALA A 1 89 ? 10.517 -0.377 1.433 1.00 93.56 89 ALA A C 1
ATOM 698 O O . ALA A 1 89 ? 10.924 -1.330 0.757 1.00 93.56 89 ALA A O 1
ATOM 699 N N . THR A 1 90 ? 10.298 -0.483 2.746 1.00 94.56 90 THR A N 1
ATOM 700 C CA . THR A 1 90 ? 10.489 -1.730 3.502 1.00 94.56 90 THR A CA 1
ATOM 701 C C . THR A 1 90 ? 9.552 -2.825 2.988 1.00 94.56 90 THR A C 1
ATOM 703 O O . THR A 1 90 ? 10.004 -3.919 2.646 1.00 94.56 90 THR A O 1
ATOM 706 N N . LEU A 1 91 ? 8.261 -2.513 2.829 1.00 94.62 91 LEU A N 1
ATOM 707 C CA . LEU A 1 91 ? 7.266 -3.454 2.309 1.00 94.62 91 LEU A CA 1
ATOM 708 C C . LEU A 1 91 ? 7.617 -3.942 0.893 1.00 94.62 91 LEU A C 1
ATOM 710 O O . LEU A 1 91 ? 7.555 -5.142 0.613 1.00 94.62 91 LEU A O 1
ATOM 714 N N . VAL A 1 92 ? 8.024 -3.030 0.004 1.00 94.25 92 VAL A N 1
ATOM 715 C CA . VAL A 1 92 ? 8.463 -3.373 -1.359 1.00 94.25 92 VAL A CA 1
ATOM 716 C C . VAL A 1 92 ? 9.665 -4.309 -1.324 1.00 94.25 92 VAL A C 1
ATOM 718 O O . VAL A 1 92 ? 9.654 -5.334 -2.010 1.00 94.25 92 VAL A O 1
ATOM 721 N N . SER A 1 93 ? 10.669 -4.000 -0.505 1.00 93.56 93 SER A N 1
ATOM 722 C CA . SER A 1 93 ? 11.885 -4.811 -0.371 1.00 93.56 93 SER A CA 1
ATOM 723 C C . SER A 1 93 ? 11.554 -6.233 0.092 1.00 93.56 93 SER A C 1
ATOM 725 O O . SER A 1 93 ? 11.994 -7.212 -0.516 1.00 93.56 93 SER A O 1
ATOM 727 N N . GLU A 1 94 ? 10.681 -6.375 1.092 1.00 95.00 94 GLU A N 1
ATOM 728 C CA . GLU A 1 94 ? 10.234 -7.685 1.567 1.00 95.00 94 GLU A CA 1
ATOM 729 C C . GLU A 1 94 ? 9.451 -8.483 0.519 1.00 95.00 94 GLU A C 1
ATOM 731 O O . GLU A 1 94 ? 9.591 -9.708 0.448 1.00 95.00 94 GLU A O 1
ATOM 736 N N . ILE A 1 95 ? 8.582 -7.831 -0.261 1.00 95.00 95 ILE A N 1
ATOM 737 C CA . ILE A 1 95 ? 7.824 -8.489 -1.337 1.00 95.00 95 ILE A CA 1
ATOM 738 C C . ILE A 1 95 ? 8.783 -8.954 -2.433 1.00 95.00 95 ILE A C 1
ATOM 740 O O . ILE A 1 95 ? 8.680 -10.093 -2.890 1.00 95.00 95 ILE A O 1
ATOM 744 N N . ARG A 1 96 ? 9.741 -8.110 -2.828 1.00 94.88 96 ARG A N 1
ATOM 745 C CA . ARG A 1 96 ? 10.753 -8.443 -3.840 1.00 94.88 96 ARG A CA 1
ATOM 746 C C . ARG A 1 96 ? 11.588 -9.640 -3.403 1.00 94.88 96 ARG A C 1
ATOM 748 O O . ARG A 1 96 ? 11.666 -10.609 -4.159 1.00 94.88 96 ARG A O 1
ATOM 755 N N . ARG A 1 97 ? 12.067 -9.644 -2.155 1.00 95.25 97 ARG A N 1
ATOM 756 C CA . ARG A 1 97 ? 12.759 -10.791 -1.547 1.00 95.25 97 ARG A CA 1
ATOM 757 C C . ARG A 1 97 ? 11.913 -12.065 -1.604 1.00 95.25 97 ARG A C 1
ATOM 759 O O . ARG A 1 97 ? 12.381 -13.095 -2.078 1.00 95.25 97 ARG A O 1
ATOM 766 N N . ARG A 1 98 ? 10.640 -11.990 -1.193 1.00 97.12 98 ARG A N 1
ATOM 767 C CA . ARG A 1 98 ? 9.687 -13.121 -1.242 1.00 97.12 98 ARG A CA 1
ATOM 768 C C . ARG A 1 98 ? 9.440 -13.646 -2.661 1.00 97.12 98 ARG A C 1
ATOM 770 O O . ARG A 1 98 ? 9.093 -14.811 -2.822 1.00 97.12 98 ARG A O 1
ATOM 777 N N . LYS A 1 99 ? 9.593 -12.800 -3.683 1.00 96.56 99 LYS A N 1
ATOM 778 C CA . LYS A 1 99 ? 9.444 -13.158 -5.102 1.00 96.56 99 LYS A CA 1
ATOM 779 C C . LYS A 1 99 ? 10.766 -13.541 -5.782 1.00 96.56 99 LYS A C 1
ATOM 781 O O . LYS A 1 99 ? 10.755 -13.775 -6.985 1.00 96.56 99 LYS A O 1
ATOM 786 N N . GLY A 1 100 ? 11.880 -13.605 -5.048 1.00 94.81 100 GLY A N 1
ATOM 787 C CA . GLY A 1 100 ? 13.199 -13.914 -5.613 1.00 94.81 100 GLY A CA 1
ATOM 788 C C . GLY A 1 100 ? 13.764 -12.806 -6.511 1.00 94.81 100 GLY A C 1
ATOM 789 O O . GLY A 1 100 ? 14.593 -13.072 -7.377 1.00 94.81 100 GLY A O 1
ATOM 790 N N . LEU A 1 101 ? 13.299 -11.568 -6.338 1.00 93.50 101 LEU A N 1
ATOM 791 C CA . LEU A 1 101 ? 13.786 -10.389 -7.055 1.00 93.50 101 LEU A CA 1
ATOM 792 C C . LEU A 1 101 ? 14.856 -9.668 -6.222 1.00 93.50 101 LEU A C 1
ATOM 794 O O . LEU A 1 101 ? 14.860 -9.766 -4.996 1.00 93.50 101 LEU A O 1
ATOM 798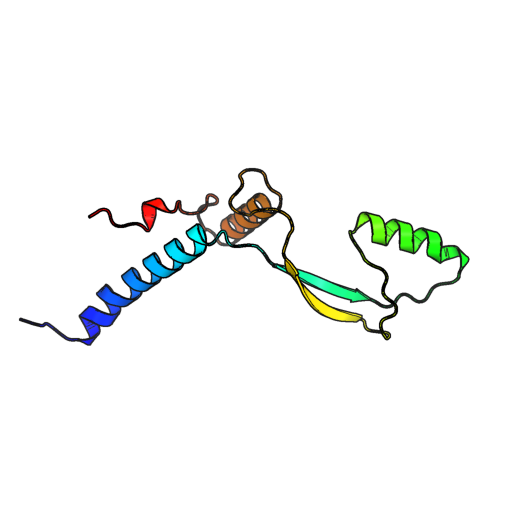 N N . LYS A 1 102 ? 15.728 -8.890 -6.881 1.00 90.38 102 LYS A N 1
ATOM 799 C CA . LYS A 1 102 ? 16.686 -8.000 -6.195 1.00 90.38 102 LYS A CA 1
ATOM 800 C C . LYS A 1 102 ? 15.932 -7.082 -5.230 1.00 90.38 102 LYS A C 1
ATOM 802 O O . LYS A 1 102 ? 14.986 -6.432 -5.662 1.00 90.38 102 LYS A O 1
ATOM 807 N N . GLU A 1 103 ? 16.338 -7.011 -3.964 1.00 87.00 103 GLU A N 1
ATOM 808 C CA . GLU A 1 103 ? 15.621 -6.226 -2.943 1.00 87.00 103 GLU A CA 1
ATOM 809 C C . GLU A 1 103 ? 15.554 -4.744 -3.308 1.00 87.00 103 GLU A C 1
ATOM 811 O O . GLU A 1 103 ? 14.474 -4.157 -3.323 1.00 87.00 103 GLU A O 1
ATOM 816 N N . GLN A 1 104 ? 16.689 -4.179 -3.723 1.00 84.69 104 GLN A N 1
ATOM 817 C CA . GLN A 1 104 ? 16.749 -2.821 -4.239 1.00 84.69 104 GLN A CA 1
ATOM 818 C C . GLN A 1 104 ? 15.934 -2.702 -5.535 1.00 84.69 104 GLN A C 1
ATOM 820 O O . GLN A 1 104 ? 15.996 -3.567 -6.422 1.00 84.69 104 GLN A O 1
ATOM 825 N N . MET A 1 105 ? 15.147 -1.631 -5.639 1.00 85.44 105 MET A N 1
ATOM 826 C CA . MET A 1 105 ? 14.477 -1.288 -6.889 1.00 85.44 105 MET A CA 1
ATOM 827 C C . MET A 1 105 ? 15.506 -0.908 -7.953 1.00 85.44 105 MET A C 1
ATOM 829 O O . MET A 1 105 ? 16.546 -0.328 -7.652 1.00 85.44 105 MET A O 1
ATOM 833 N N . THR A 1 106 ? 15.211 -1.274 -9.198 1.00 86.44 106 THR A N 1
ATOM 834 C CA . THR A 1 106 ? 16.026 -0.892 -10.350 1.00 86.44 106 THR A CA 1
ATOM 835 C C . THR A 1 106 ? 16.035 0.633 -10.461 1.00 86.44 106 THR A C 1
ATOM 837 O O . THR A 1 106 ? 14.953 1.215 -10.492 1.00 86.44 106 THR A O 1
ATOM 840 N N . PRO A 1 107 ? 17.205 1.290 -10.485 1.00 86.94 107 PRO A N 1
ATOM 841 C CA . PRO A 1 107 ? 17.268 2.740 -10.597 1.00 86.94 107 PRO A CA 1
ATOM 842 C C . PRO A 1 107 ? 16.824 3.201 -11.989 1.00 86.94 107 PRO A C 1
ATOM 844 O O . PRO A 1 107 ? 17.064 2.515 -12.983 1.00 86.94 107 PRO A O 1
ATOM 847 N N . LEU A 1 108 ? 16.249 4.406 -12.067 1.00 86.19 108 LEU A N 1
ATOM 848 C CA . LEU A 1 108 ? 15.763 5.010 -13.315 1.00 86.19 108 LEU A CA 1
ATOM 849 C C . LEU A 1 108 ? 16.815 4.989 -14.440 1.00 86.19 108 LEU A C 1
ATOM 851 O O . LEU A 1 108 ? 16.489 4.699 -15.588 1.00 86.19 108 LEU A O 1
ATOM 855 N N . SER A 1 109 ? 18.090 5.197 -14.097 1.00 87.62 109 SER A N 1
ATOM 856 C CA . SER A 1 109 ? 19.212 5.204 -15.042 1.00 87.62 109 SER A CA 1
ATOM 857 C C . SER A 1 109 ? 19.407 3.889 -15.802 1.00 87.62 109 SER A C 1
ATOM 859 O O . SER A 1 109 ? 20.056 3.882 -16.840 1.00 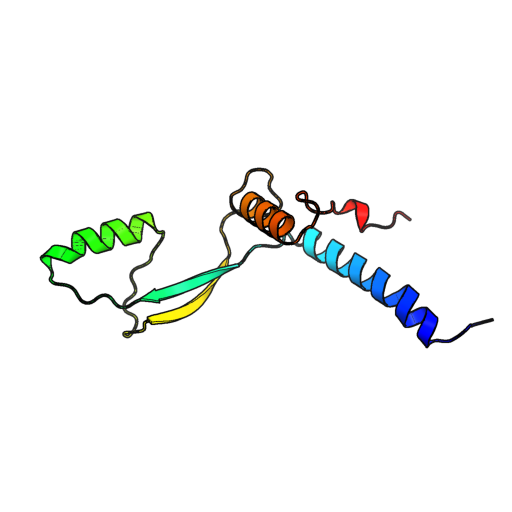87.62 109 SER A O 1
ATOM 861 N N . GLU A 1 110 ? 18.902 2.762 -15.288 1.00 87.19 110 GLU A N 1
ATOM 862 C CA . GLU A 1 110 ? 18.949 1.482 -16.008 1.00 87.19 110 GLU A CA 1
ATOM 863 C C . GLU A 1 110 ? 17.889 1.397 -17.117 1.00 87.19 110 GLU A C 1
ATOM 865 O O . GLU A 1 110 ? 18.012 0.551 -18.009 1.00 87.19 110 GLU A O 1
ATOM 870 N N . PHE A 1 111 ? 16.859 2.250 -17.089 1.00 86.50 111 PHE A N 1
ATOM 871 C CA . PHE A 1 111 ? 15.794 2.306 -18.096 1.00 86.50 111 PHE A CA 1
ATOM 872 C C . PHE A 1 111 ? 15.995 3.403 -19.147 1.00 86.50 111 PHE A C 1
ATOM 874 O O . PHE A 1 111 ? 15.386 3.319 -20.212 1.00 86.50 111 PHE A O 1
ATOM 881 N N . GLU A 1 112 ? 16.831 4.400 -18.862 1.00 84.25 112 GLU A N 1
ATOM 882 C CA . GLU A 1 112 ? 17.143 5.500 -19.775 1.00 84.25 112 GLU A CA 1
ATOM 883 C C . GLU A 1 112 ? 18.235 5.105 -20.774 1.00 84.25 112 GLU A C 1
ATOM 885 O O . GLU A 1 112 ? 19.298 4.609 -20.395 1.00 84.25 112 GLU A O 1
ATOM 890 N N . ASP A 1 113 ? 17.993 5.382 -22.054 1.00 79.69 113 ASP A N 1
ATOM 891 C CA . ASP A 1 113 ? 19.010 5.271 -23.095 1.00 79.69 113 ASP A CA 1
ATOM 892 C C . ASP A 1 113 ? 19.594 6.674 -23.331 1.00 79.69 113 ASP A C 1
ATOM 894 O O . ASP A 1 113 ? 18.871 7.616 -23.664 1.00 79.69 113 ASP A O 1
ATOM 898 N N . LYS A 1 114 ? 20.902 6.839 -23.105 1.00 73.12 114 LYS A N 1
ATOM 899 C CA . LYS A 1 114 ? 21.592 8.111 -23.359 1.00 73.12 114 LYS A CA 1
ATOM 900 C C . LYS A 1 114 ? 21.799 8.272 -24.866 1.00 73.12 114 LYS A C 1
ATOM 902 O O . LYS A 1 114 ? 22.338 7.363 -25.494 1.00 73.12 114 LYS A O 1
ATOM 907 N N . LEU A 1 115 ? 21.354 9.406 -25.409 1.00 63.06 115 LEU A N 1
ATOM 908 C CA . LEU A 1 115 ? 21.613 9.817 -26.793 1.00 63.06 115 LEU A CA 1
ATOM 909 C C . LEU A 1 115 ? 23.077 10.221 -26.993 1.00 63.06 115 LEU A C 1
ATOM 911 O O . LEU A 1 115 ? 23.659 10.800 -26.045 1.00 63.06 115 LEU A O 1
#

Foldseek 3Di:
DPPDPVCCCPVPVVVLVVLVVVLVCVVVQDWDWDWDWDADDDDPPVCVVVVVVVCVVVVHDDDPDDHDGGTDDIDTDPWGLQDPPTPNVVVQLVVCVVVVHHSDDDDSVVSDDDD

pLDDT: mean 86.17, std 12.33, range [37.38, 97.12]

Sequence (115 aa):
MHTGRFHEVVVGVIPTARRVIYASRDIAKPRLLEPVYMVEIQAPEQALGGIYGVLNKKRGHVSQAFPQYVFDHWDMMSSDPLEGGSQAATLVSEIRRRKGLKEQMTPLSEFEDKL